Protein AF-A0A699W2P8-F1 (afdb_monomer_lite)

Structure (mmCIF, N/CA/C/O backbone):
data_AF-A0A699W2P8-F1
#
_entry.id   AF-A0A699W2P8-F1
#
loop_
_atom_site.group_PDB
_atom_site.id
_atom_site.type_symbol
_atom_site.label_atom_id
_atom_site.label_alt_id
_atom_site.label_comp_id
_atom_site.label_asym_id
_atom_site.label_entity_id
_atom_site.label_seq_id
_atom_site.pdbx_PDB_ins_code
_atom_site.Cartn_x
_atom_site.Cartn_y
_atom_site.Cartn_z
_atom_site.occupancy
_atom_site.B_iso_or_equiv
_atom_site.auth_seq_id
_atom_site.auth_comp_id
_atom_site.auth_asym_id
_atom_site.auth_atom_id
_atom_site.pdbx_PDB_model_num
ATOM 1 N N . VAL A 1 1 ? -29.411 32.713 13.415 1.00 45.91 1 VAL A N 1
ATOM 2 C CA . VAL A 1 1 ? -28.762 31.542 14.043 1.00 45.91 1 VAL A CA 1
ATOM 3 C C . VAL A 1 1 ? -28.272 30.678 12.907 1.00 45.91 1 VAL A C 1
ATOM 5 O O . VAL A 1 1 ? -29.072 29.998 12.277 1.00 45.91 1 VAL A O 1
ATOM 8 N N . GLU A 1 2 ? -26.999 30.846 12.560 1.00 47.97 2 GLU A N 1
ATOM 9 C CA . GLU A 1 2 ? -26.293 29.972 11.621 1.00 47.97 2 GLU A CA 1
ATOM 10 C C . GLU A 1 2 ? -26.370 28.553 12.195 1.00 47.97 2 GLU A C 1
ATOM 12 O O . GLU A 1 2 ? -25.979 28.327 13.342 1.00 47.97 2 GLU A O 1
ATOM 17 N N . LYS A 1 3 ? -26.985 27.622 11.463 1.00 55.62 3 LYS A N 1
ATOM 18 C CA . LYS A 1 3 ? -27.065 26.224 11.883 1.00 55.62 3 LYS A CA 1
ATOM 19 C C . LYS A 1 3 ? -25.723 25.596 11.529 1.00 55.62 3 LYS A C 1
ATOM 21 O O . LYS A 1 3 ? -25.434 25.411 10.350 1.00 55.62 3 LYS A O 1
ATOM 26 N N . GLU A 1 4 ? -24.913 25.321 12.542 1.00 61.91 4 GLU A N 1
ATOM 27 C CA . GLU A 1 4 ? -23.709 24.503 12.408 1.00 61.91 4 GLU A CA 1
ATOM 28 C C . GLU A 1 4 ? -24.060 23.222 11.618 1.00 61.91 4 GLU A C 1
ATOM 30 O O . GLU A 1 4 ? -25.117 22.628 11.887 1.00 61.91 4 GLU A O 1
ATOM 35 N N . PRO A 1 5 ? -23.280 22.812 10.597 1.00 59.53 5 PRO A N 1
ATOM 36 C CA . PRO A 1 5 ? -23.564 21.571 9.894 1.00 59.53 5 PRO A CA 1
ATOM 37 C C . PRO A 1 5 ? -23.445 20.434 10.902 1.00 59.53 5 PRO A C 1
ATOM 39 O O . PRO A 1 5 ? -22.370 20.195 11.436 1.00 59.53 5 PRO A O 1
ATOM 42 N N . ALA A 1 6 ? -24.567 19.764 11.174 1.00 66.94 6 ALA A N 1
ATOM 43 C CA . ALA A 1 6 ? -24.599 18.621 12.070 1.00 66.94 6 ALA A CA 1
ATOM 44 C C . ALA A 1 6 ? -23.502 17.636 11.651 1.00 66.94 6 ALA A C 1
ATOM 46 O O . ALA A 1 6 ? -23.523 17.129 10.523 1.00 66.94 6 ALA A O 1
ATOM 47 N N . GLU A 1 7 ? -22.536 17.430 12.542 1.00 67.50 7 GLU A N 1
ATOM 48 C CA . GLU A 1 7 ? -21.473 16.448 12.390 1.00 67.50 7 GLU A CA 1
ATOM 49 C C . GLU A 1 7 ? -22.132 15.093 12.121 1.00 67.50 7 GLU A C 1
ATOM 51 O O . GLU A 1 7 ? -22.831 14.543 12.972 1.00 67.50 7 GLU A O 1
ATOM 56 N N . ARG A 1 8 ? -22.000 14.592 10.889 1.00 72.31 8 ARG A N 1
ATOM 57 C CA . ARG A 1 8 ? -22.524 13.275 10.523 1.00 72.31 8 ARG A CA 1
ATOM 58 C C . ARG A 1 8 ? -21.585 12.247 11.119 1.00 72.31 8 ARG A C 1
ATOM 60 O O . ARG A 1 8 ? -20.411 12.209 10.746 1.00 72.31 8 ARG A O 1
ATOM 67 N N . ARG A 1 9 ? -22.096 11.434 12.033 1.00 78.50 9 ARG A N 1
ATOM 68 C CA . ARG A 1 9 ? -21.321 10.378 12.672 1.00 78.50 9 ARG A CA 1
ATOM 69 C C . ARG A 1 9 ? -21.231 9.186 11.723 1.00 78.50 9 ARG A C 1
ATOM 71 O O . ARG A 1 9 ? -22.117 8.977 10.893 1.00 78.50 9 ARG A O 1
ATOM 78 N N . LEU A 1 10 ? -20.161 8.397 11.801 1.00 76.06 10 LEU A N 1
ATOM 79 C CA . LEU A 1 10 ? -20.018 7.211 10.941 1.00 76.06 10 LEU A CA 1
ATOM 80 C C . LEU A 1 10 ? -21.140 6.198 11.220 1.00 76.06 10 LEU A C 1
ATOM 82 O O . LEU A 1 10 ? -21.643 5.538 10.313 1.00 76.06 10 LEU A O 1
ATOM 86 N N . GLU A 1 11 ? -21.604 6.169 12.462 1.00 80.12 11 GLU A N 1
ATOM 87 C CA . GLU A 1 11 ? -22.755 5.408 12.944 1.00 80.12 11 GLU A CA 1
ATOM 88 C C . GLU A 1 11 ? -24.087 5.809 12.277 1.00 80.12 11 GLU A C 1
ATOM 90 O O . GLU A 1 11 ? -25.045 5.041 12.317 1.00 80.12 11 GLU A O 1
ATOM 95 N N . ASP A 1 12 ? -24.166 6.964 11.606 1.00 84.12 12 ASP A N 1
ATOM 96 C CA . ASP A 1 12 ? -25.358 7.367 10.847 1.00 84.12 12 ASP A CA 1
ATOM 97 C C . ASP A 1 12 ? -25.433 6.678 9.472 1.00 84.12 12 ASP A C 1
ATOM 99 O O . ASP A 1 12 ? -26.453 6.753 8.780 1.00 84.12 12 ASP A O 1
ATOM 103 N N . VAL A 1 13 ? -24.360 6.000 9.041 1.00 86.31 13 VAL A N 1
ATOM 104 C CA . VAL A 1 13 ? -24.299 5.291 7.760 1.00 86.31 13 VAL A CA 1
ATOM 105 C C . VAL A 1 13 ? -24.841 3.864 7.935 1.00 86.31 13 VAL A C 1
ATOM 107 O O . VAL A 1 13 ? -24.183 3.028 8.557 1.00 86.31 13 VAL A O 1
ATOM 110 N N . PRO A 1 14 ? -25.977 3.494 7.305 1.00 86.62 14 PRO A N 1
ATOM 111 C CA . PRO A 1 14 ? -26.625 2.193 7.529 1.00 86.62 14 PRO A CA 1
ATOM 112 C C . PRO A 1 14 ? -25.761 0.975 7.187 1.00 86.62 14 PRO A C 1
ATOM 114 O O . PRO A 1 14 ? -26.022 -0.130 7.657 1.00 86.62 14 PRO A O 1
ATOM 117 N N . VAL A 1 15 ? -24.762 1.152 6.321 1.00 87.31 15 VAL A N 1
ATOM 118 C CA . VAL A 1 15 ? -23.804 0.099 5.968 1.00 87.31 15 VAL A CA 1
ATOM 119 C C . VAL A 1 15 ? -22.827 -0.147 7.115 1.00 87.31 15 VAL A C 1
ATOM 121 O O . VAL A 1 15 ? -22.549 -1.302 7.412 1.00 87.31 15 VAL A O 1
ATOM 124 N N . ILE A 1 16 ? -22.365 0.900 7.802 1.00 83.62 16 ILE A N 1
ATOM 125 C CA . ILE A 1 16 ? -21.387 0.797 8.894 1.00 83.62 16 ILE A CA 1
ATOM 126 C C . ILE A 1 16 ? -22.007 0.060 10.088 1.00 83.62 16 ILE A C 1
ATOM 128 O O . ILE A 1 16 ? -21.397 -0.863 10.622 1.00 83.62 16 ILE A O 1
ATOM 132 N N . CYS A 1 17 ? -23.276 0.336 10.408 1.00 84.44 17 CYS A N 1
ATO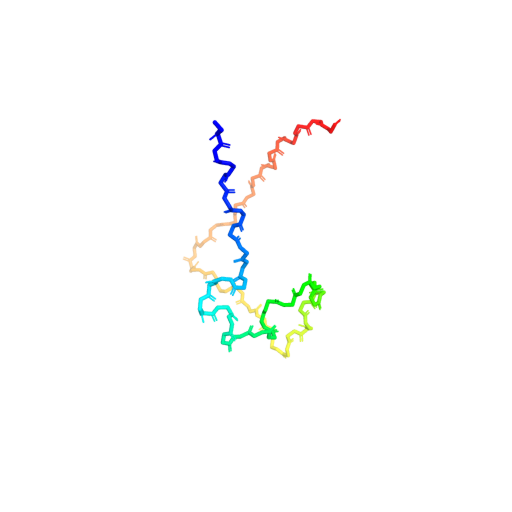M 133 C CA . CYS A 1 17 ? -24.011 -0.357 11.475 1.00 84.44 17 CYS A CA 1
ATOM 134 C C . CYS A 1 17 ? -24.171 -1.870 11.256 1.00 84.44 17 CYS A C 1
ATOM 136 O O . CYS A 1 17 ? -24.382 -2.609 12.214 1.00 84.44 17 CYS A O 1
ATOM 138 N N . LYS A 1 18 ? -24.075 -2.355 10.009 1.00 90.19 18 LYS A N 1
ATOM 139 C CA . LYS A 1 18 ? -24.098 -3.798 9.706 1.00 90.19 18 LYS A CA 1
ATOM 140 C C . LYS A 1 18 ? -22.757 -4.480 9.993 1.00 90.19 18 LYS A C 1
ATOM 142 O O . LYS A 1 18 ? -22.714 -5.705 10.058 1.00 90.19 18 LYS A O 1
ATOM 147 N N . PHE A 1 19 ? -21.684 -3.706 10.164 1.00 86.81 19 PHE A N 1
ATOM 148 C CA . PHE A 1 19 ? -20.315 -4.191 10.332 1.00 86.81 19 PHE A CA 1
ATO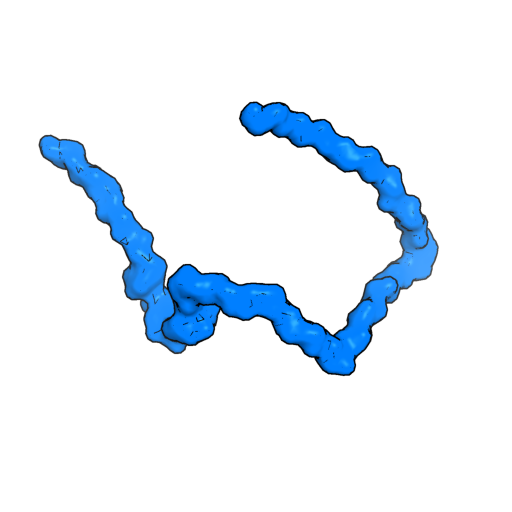M 149 C C . PHE A 1 19 ? -19.589 -3.495 11.500 1.00 86.81 19 PHE A C 1
ATOM 151 O O . PHE A 1 19 ? -18.527 -2.903 11.293 1.00 86.81 19 PHE A O 1
ATOM 158 N N . PRO A 1 20 ? -20.096 -3.602 12.745 1.00 79.44 20 PRO A N 1
ATOM 159 C CA . PRO A 1 20 ? -19.513 -2.910 13.901 1.00 79.44 20 PRO A CA 1
ATOM 160 C C . PRO A 1 20 ? -18.065 -3.336 14.203 1.00 79.44 20 PRO A C 1
ATOM 162 O O . PRO A 1 20 ? -17.291 -2.561 14.746 1.00 79.44 20 PRO A O 1
ATOM 165 N N . ASN A 1 21 ? -17.672 -4.549 13.799 1.00 79.88 21 ASN A N 1
ATOM 166 C CA . ASN A 1 21 ? -16.322 -5.082 14.018 1.00 79.88 21 ASN A CA 1
ATOM 167 C C . ASN A 1 21 ? -15.314 -4.700 12.917 1.00 79.88 21 ASN A C 1
ATOM 169 O O . ASN A 1 21 ? -14.133 -5.004 13.050 1.00 79.88 21 ASN A O 1
ATOM 173 N N . VAL A 1 22 ? -15.767 -4.110 11.802 1.00 82.50 22 VAL A N 1
ATOM 174 C CA . VAL A 1 22 ? -14.899 -3.733 10.665 1.00 82.50 22 VAL A CA 1
ATOM 175 C C . VAL A 1 22 ? -14.340 -2.321 10.833 1.00 82.50 22 VAL A C 1
ATOM 177 O O . VAL A 1 22 ? -13.253 -2.031 10.341 1.00 82.50 22 VAL A O 1
ATOM 180 N N . PHE A 1 23 ? -15.060 -1.469 11.562 1.00 76.62 23 PHE A N 1
ATOM 181 C CA . PHE A 1 23 ? -14.669 -0.094 11.865 1.00 76.62 23 PHE A CA 1
ATOM 182 C C . PHE A 1 23 ? -14.592 0.115 13.386 1.00 76.62 23 PHE A C 1
ATOM 184 O O . PHE A 1 23 ? -15.395 0.868 13.933 1.00 76.62 23 PHE A O 1
ATOM 191 N N . PRO A 1 24 ? -13.687 -0.589 14.092 1.00 77.06 24 PRO A N 1
ATOM 192 C CA . PRO A 1 24 ? -13.447 -0.316 15.503 1.00 77.06 24 PRO A CA 1
ATOM 193 C C . PRO A 1 24 ? -12.907 1.109 15.680 1.00 77.06 24 PRO A C 1
ATOM 195 O O . PRO A 1 24 ? -12.182 1.609 14.820 1.00 77.06 24 PRO A O 1
ATOM 198 N N . GLU A 1 25 ? -13.244 1.750 16.802 1.00 79.31 25 GLU A N 1
ATOM 199 C CA . GLU A 1 25 ? -12.702 3.076 17.142 1.00 79.31 25 GLU A CA 1
ATOM 200 C C . GLU A 1 25 ? -11.169 3.045 17.272 1.00 79.31 25 GLU A C 1
ATOM 202 O O . GLU A 1 25 ? -10.487 3.995 16.889 1.00 79.31 25 GLU A O 1
ATOM 207 N N . ASP A 1 26 ? -10.625 1.909 17.719 1.00 81.44 26 ASP A N 1
ATOM 208 C CA . ASP A 1 26 ? -9.191 1.650 17.800 1.00 81.44 26 ASP A CA 1
ATOM 209 C C . ASP A 1 26 ? -8.693 0.857 16.581 1.00 81.44 26 ASP A C 1
ATOM 211 O O . ASP A 1 26 ? -9.232 -0.198 16.234 1.00 81.44 26 ASP A O 1
ATOM 215 N N . LEU A 1 27 ? -7.612 1.320 15.942 1.00 80.38 27 LEU A N 1
ATOM 216 C CA . LEU A 1 27 ? -7.013 0.618 14.801 1.00 80.38 27 LEU A CA 1
ATOM 217 C C . LEU A 1 27 ? -6.361 -0.706 1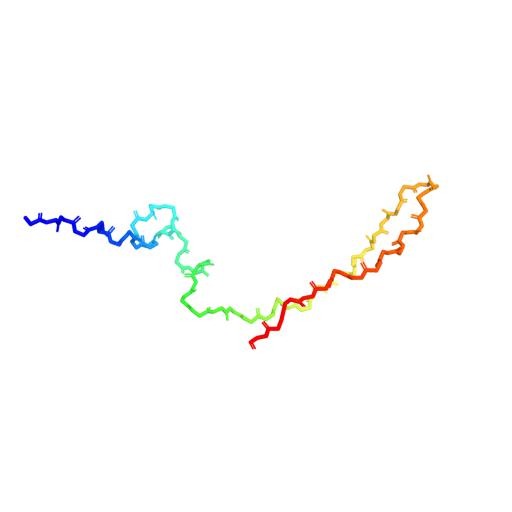5.253 1.00 80.38 27 LEU A C 1
ATOM 219 O O . LEU A 1 27 ? -5.517 -0.681 16.151 1.00 80.38 27 LEU A O 1
ATOM 2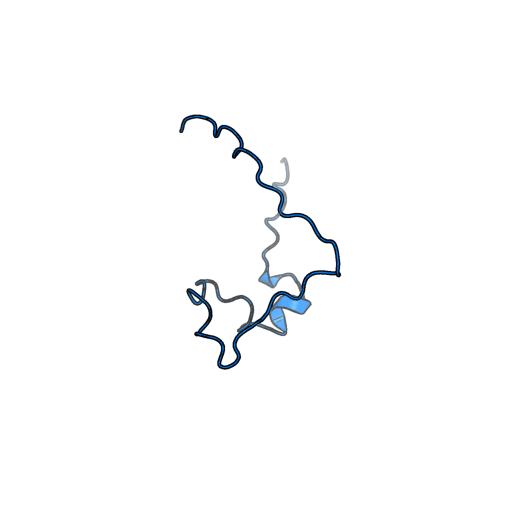23 N N . PRO A 1 28 ? -6.639 -1.851 14.594 1.00 74.25 28 PRO A N 1
ATOM 224 C CA . PRO A 1 28 ? -6.206 -3.185 15.038 1.00 74.25 28 PRO A CA 1
ATOM 225 C C . PRO A 1 28 ? -4.695 -3.474 14.885 1.00 74.25 28 PRO A C 1
ATOM 227 O O . PRO A 1 28 ? -4.271 -4.626 14.938 1.00 74.25 28 PRO A O 1
ATOM 230 N N . GLY A 1 29 ? -3.859 -2.448 14.719 1.00 81.62 29 GLY A N 1
ATOM 231 C CA . GLY A 1 29 ? -2.422 -2.589 14.495 1.00 81.62 29 GLY A CA 1
ATOM 232 C C . GLY A 1 29 ? -2.075 -3.073 13.084 1.00 81.62 29 GLY A C 1
ATOM 233 O O . GLY A 1 29 ? -2.876 -2.989 12.152 1.00 81.62 29 GLY A O 1
ATOM 234 N N . LEU A 1 30 ? -0.834 -3.536 12.905 1.00 84.00 30 LEU A N 1
ATOM 235 C CA . LEU A 1 30 ? -0.398 -4.108 11.632 1.00 84.00 30 LEU A CA 1
ATOM 236 C C . LEU A 1 30 ? -1.149 -5.418 11.356 1.00 84.00 30 LEU A C 1
ATOM 238 O O . LEU A 1 30 ? -1.374 -6.197 12.285 1.00 84.00 30 LEU A O 1
ATOM 242 N N . PRO A 1 31 ? -1.499 -5.701 10.089 1.00 80.94 31 PRO A N 1
ATOM 243 C CA . PRO A 1 31 ? -2.102 -6.976 9.747 1.00 80.94 31 PRO A CA 1
ATOM 244 C C . PRO A 1 31 ? -1.155 -8.125 10.134 1.00 80.94 31 PRO A C 1
ATOM 246 O O . PRO A 1 31 ? 0.068 -7.971 10.030 1.00 80.94 31 PRO A O 1
ATOM 249 N N . PRO A 1 32 ? -1.692 -9.287 10.544 1.00 84.00 32 PRO A N 1
ATOM 250 C CA . PRO A 1 32 ? -0.878 -10.462 10.816 1.00 84.00 32 PRO A CA 1
ATOM 251 C C . PRO A 1 32 ? 0.008 -10.833 9.617 1.00 84.00 32 PRO A C 1
ATOM 253 O O . PRO A 1 32 ? -0.376 -10.576 8.467 1.00 84.00 32 PRO A O 1
ATOM 256 N N . PRO A 1 33 ? 1.162 -11.487 9.851 1.00 83.56 33 PRO A N 1
ATOM 257 C CA . PRO A 1 33 ? 1.954 -12.066 8.777 1.00 83.56 33 PRO A CA 1
ATOM 258 C C . PRO A 1 33 ? 1.063 -12.961 7.920 1.00 83.56 33 PRO A C 1
ATOM 260 O O . PRO A 1 33 ? 0.350 -13.831 8.428 1.00 83.56 33 PRO A O 1
ATOM 263 N N . ARG A 1 34 ? 1.065 -12.726 6.610 1.00 84.19 34 ARG A N 1
ATOM 264 C CA . ARG A 1 34 ? 0.300 -13.562 5.688 1.00 84.19 34 ARG A CA 1
ATOM 265 C C . ARG A 1 34 ? 0.966 -14.938 5.635 1.00 84.19 34 ARG A C 1
ATOM 267 O O . ARG A 1 34 ? 2.187 -15.022 5.588 1.00 84.19 34 ARG A O 1
ATOM 274 N N . GLN A 1 35 ? 0.169 -16.006 5.627 1.00 83.25 35 GLN A N 1
ATOM 275 C CA . GLN A 1 35 ? 0.691 -17.379 5.524 1.00 83.25 35 GLN A CA 1
ATOM 276 C C . GLN A 1 35 ? 1.287 -17.691 4.144 1.00 83.25 35 GLN A C 1
ATOM 278 O O . GLN A 1 35 ? 2.029 -18.656 4.004 1.00 83.25 35 GLN A O 1
ATOM 283 N N . VAL A 1 36 ? 0.947 -16.890 3.132 1.00 83.06 36 VAL A N 1
ATOM 284 C CA . VAL A 1 36 ? 1.411 -17.054 1.754 1.00 83.06 36 VAL A CA 1
ATOM 285 C C . VAL A 1 36 ? 2.346 -15.904 1.412 1.00 83.06 36 VAL A C 1
ATOM 287 O O . VAL A 1 36 ? 2.034 -14.739 1.679 1.00 83.06 36 VAL A O 1
ATOM 290 N N . GLU A 1 37 ? 3.486 -16.247 0.827 1.00 83.50 37 GLU A N 1
ATOM 291 C CA . GLU A 1 37 ? 4.432 -15.293 0.266 1.00 83.50 37 GLU A CA 1
ATOM 292 C C . GLU A 1 37 ? 3.889 -14.769 -1.069 1.00 83.50 37 GLU A C 1
ATOM 294 O O . GLU A 1 37 ? 3.397 -15.534 -1.897 1.00 83.50 37 GLU A O 1
ATOM 299 N N . PHE A 1 38 ? 3.901 -13.449 -1.250 1.00 82.75 38 PHE A N 1
ATOM 300 C CA . PHE A 1 38 ? 3.397 -12.818 -2.467 1.00 82.75 38 PHE A CA 1
ATOM 301 C C . PHE A 1 38 ? 4.576 -12.510 -3.379 1.00 82.75 38 PHE A C 1
ATOM 303 O O . PHE A 1 38 ? 5.468 -11.757 -2.991 1.00 82.75 38 PHE A O 1
ATOM 310 N N . GLU A 1 39 ? 4.544 -13.045 -4.595 1.00 88.88 39 GLU A N 1
ATOM 311 C CA . GLU A 1 39 ? 5.487 -12.696 -5.652 1.00 88.88 39 GLU A CA 1
ATOM 312 C C . GLU A 1 39 ? 4.891 -11.595 -6.541 1.00 88.88 39 GLU A C 1
ATOM 314 O O . GLU A 1 39 ? 3.704 -11.619 -6.878 1.00 88.88 39 GLU A O 1
ATOM 319 N N . ILE A 1 40 ? 5.702 -10.593 -6.890 1.00 89.75 40 ILE A N 1
ATOM 320 C CA . ILE A 1 40 ? 5.323 -9.568 -7.868 1.00 89.75 40 ILE A CA 1
ATOM 321 C C . ILE A 1 40 ? 5.881 -10.008 -9.216 1.00 89.75 40 ILE A C 1
ATOM 323 O O . ILE A 1 40 ? 7.051 -9.775 -9.520 1.00 89.75 40 ILE A O 1
ATOM 327 N N . GLU A 1 41 ? 5.031 -10.626 -10.028 1.00 92.25 41 GLU A N 1
ATOM 328 C CA . GLU A 1 41 ? 5.381 -10.963 -11.402 1.00 92.25 41 GLU A CA 1
ATOM 329 C C . GLU A 1 41 ? 5.409 -9.693 -12.259 1.00 92.25 41 GLU A C 1
ATOM 331 O O . GLU A 1 41 ? 4.440 -8.931 -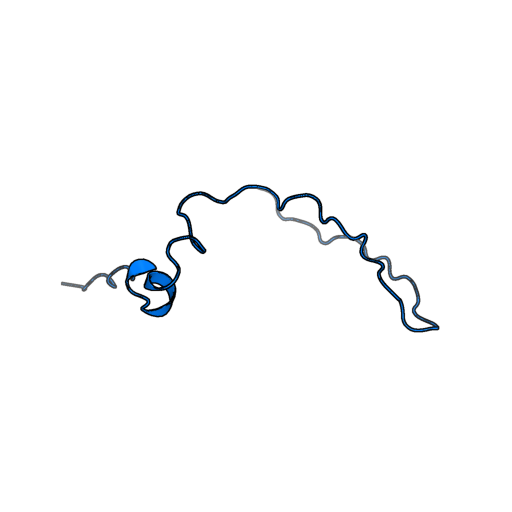12.332 1.00 92.25 41 GLU A O 1
ATOM 336 N N . LEU A 1 42 ? 6.542 -9.452 -12.916 1.00 91.06 42 LEU A N 1
ATOM 337 C CA . LEU A 1 42 ? 6.676 -8.371 -13.882 1.00 91.06 42 LEU A CA 1
ATOM 338 C C . LEU A 1 42 ? 6.361 -8.885 -15.284 1.00 91.06 42 LEU A C 1
ATOM 340 O O . LEU A 1 42 ? 6.729 -9.999 -15.656 1.00 91.06 42 LEU A O 1
ATOM 344 N N . VAL A 1 43 ? 5.736 -8.036 -16.099 1.00 94.19 43 VAL A N 1
ATOM 345 C CA . VAL A 1 43 ? 5.592 -8.326 -17.528 1.00 94.19 43 VAL A CA 1
ATOM 346 C C . VAL A 1 43 ? 6.980 -8.463 -18.175 1.00 94.19 43 VAL A C 1
ATOM 348 O O . VAL A 1 43 ? 7.873 -7.663 -17.866 1.00 94.19 43 VAL A O 1
ATOM 351 N N . PRO A 1 44 ? 7.199 -9.439 -19.079 1.00 93.00 44 PRO A N 1
ATOM 352 C CA . PRO A 1 44 ? 8.478 -9.586 -19.765 1.00 93.00 44 PRO A CA 1
ATOM 353 C C . PRO A 1 44 ? 8.899 -8.280 -20.452 1.00 93.00 44 PRO A C 1
ATOM 355 O O . PRO A 1 44 ? 8.144 -7.712 -21.240 1.00 93.00 44 PRO A O 1
ATOM 358 N N . GLY A 1 45 ? 10.103 -7.793 -20.139 1.00 91.62 45 GLY A N 1
ATOM 359 C CA . GLY A 1 45 ? 10.628 -6.525 -20.661 1.00 91.62 45 GLY A CA 1
ATOM 360 C C . GLY A 1 45 ? 10.339 -5.289 -19.801 1.00 91.62 45 GLY A C 1
ATOM 361 O O . GLY A 1 45 ? 10.725 -4.187 -20.192 1.00 91.62 45 GLY A O 1
ATOM 362 N N . ALA A 1 46 ? 9.710 -5.436 -18.630 1.00 91.81 46 ALA A N 1
ATOM 363 C CA . ALA A 1 46 ? 9.590 -4.346 -17.665 1.00 91.81 46 ALA A CA 1
ATOM 364 C C . ALA A 1 46 ? 10.977 -3.877 -17.189 1.00 91.81 46 ALA A C 1
ATOM 366 O O . ALA A 1 46 ? 11.762 -4.649 -16.638 1.00 91.81 46 ALA A O 1
ATOM 367 N N . ALA A 1 47 ? 11.273 -2.593 -17.386 1.00 90.88 47 ALA A N 1
ATOM 368 C CA . ALA A 1 47 ? 12.486 -1.972 -16.874 1.00 90.88 47 ALA A CA 1
ATOM 369 C C . ALA A 1 47 ? 12.279 -1.478 -15.436 1.00 90.88 47 ALA A C 1
ATOM 371 O O . ALA A 1 47 ? 11.210 -0.980 -15.078 1.00 90.88 47 ALA A O 1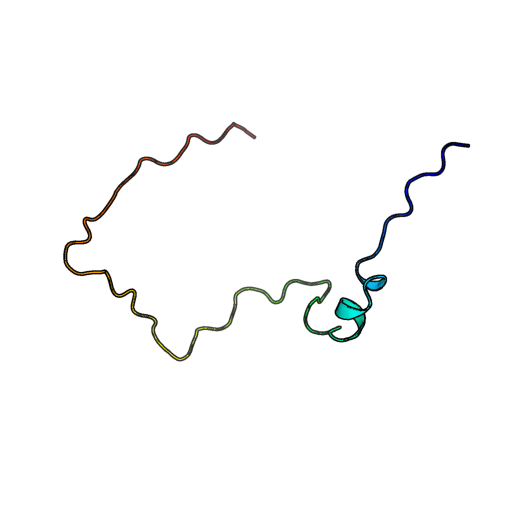
ATOM 372 N N . HIS A 1 48 ? 13.327 -1.561 -14.619 1.00 86.94 48 HIS A N 1
ATOM 373 C CA . HIS A 1 48 ? 13.317 -0.983 -13.280 1.00 86.94 48 HIS A CA 1
ATOM 374 C C . HIS A 1 48 ? 13.341 0.546 -13.386 1.00 86.94 48 HIS A C 1
ATOM 376 O O . HIS A 1 48 ? 14.168 1.113 -14.101 1.00 86.94 48 HIS A O 1
ATOM 382 N N . LEU A 1 49 ? 12.459 1.221 -12.647 1.00 87.06 49 LEU A N 1
ATOM 383 C CA . LEU A 1 49 ? 12.417 2.679 -12.577 1.00 87.06 49 LEU A CA 1
ATOM 384 C C . LEU A 1 49 ? 12.804 3.143 -11.175 1.00 87.06 49 LEU A C 1
ATOM 386 O O . LEU A 1 49 ? 12.103 2.872 -10.204 1.00 87.06 49 LEU A O 1
ATOM 390 N N . ALA A 1 50 ? 13.907 3.884 -11.083 1.00 91.31 50 ALA A N 1
ATOM 391 C CA . ALA A 1 50 ? 14.299 4.596 -9.875 1.00 91.31 50 ALA A CA 1
ATOM 392 C C . ALA A 1 50 ? 14.015 6.091 -10.065 1.00 91.31 50 ALA A C 1
ATOM 394 O O . ALA A 1 50 ? 14.512 6.710 -11.007 1.00 91.31 50 ALA A O 1
ATOM 395 N N . ARG A 1 51 ? 13.217 6.685 -9.174 1.00 92.94 51 ARG A N 1
ATOM 396 C CA . ARG A 1 51 ? 12.923 8.124 -9.172 1.00 92.94 51 ARG A CA 1
ATOM 397 C C . ARG A 1 51 ? 13.329 8.715 -7.829 1.00 92.94 51 ARG A C 1
ATOM 399 O O . ARG A 1 51 ? 13.103 8.096 -6.794 1.00 92.94 51 ARG A O 1
ATOM 406 N N . ALA A 1 52 ? 13.930 9.904 -7.848 1.00 94.38 52 ALA A N 1
ATOM 407 C CA . ALA A 1 52 ? 14.256 10.610 -6.615 1.00 94.38 52 ALA A CA 1
ATOM 408 C C . ALA A 1 52 ? 12.969 10.918 -5.820 1.00 94.38 52 ALA A C 1
ATOM 410 O O . ALA A 1 52 ? 11.956 11.268 -6.439 1.00 94.38 52 ALA A O 1
ATOM 411 N N . PRO A 1 53 ? 12.988 10.803 -4.480 1.00 93.88 53 PRO A N 1
ATOM 412 C CA . PRO A 1 53 ? 11.846 11.171 -3.655 1.00 93.88 53 PRO A CA 1
ATOM 413 C C . PRO A 1 53 ? 11.548 12.669 -3.784 1.00 93.88 53 PRO A C 1
ATOM 415 O O . PRO A 1 53 ? 12.445 13.488 -4.001 1.00 93.88 53 PRO A O 1
ATOM 418 N N . TYR A 1 54 ? 10.278 13.037 -3.631 1.00 95.06 54 TYR A N 1
ATOM 419 C CA . TYR A 1 54 ? 9.881 14.440 -3.564 1.00 95.06 54 TYR A CA 1
ATOM 420 C C . TYR A 1 54 ? 10.439 15.102 -2.298 1.00 95.06 54 TYR A C 1
ATOM 422 O O . TYR A 1 54 ? 10.611 14.457 -1.263 1.00 95.06 54 TYR A O 1
ATOM 430 N N . ARG A 1 55 ? 10.708 16.410 -2.373 1.00 94.25 55 ARG A N 1
ATOM 431 C CA . ARG A 1 55 ? 11.071 17.195 -1.188 1.00 94.25 55 ARG A CA 1
ATOM 432 C C . ARG A 1 55 ? 9.835 17.396 -0.315 1.00 94.25 55 ARG A C 1
ATOM 434 O O . ARG A 1 55 ? 8.826 17.900 -0.800 1.00 94.25 55 ARG A O 1
ATOM 441 N N . LEU A 1 56 ? 9.935 17.021 0.956 1.00 94.88 56 LEU A N 1
ATOM 442 C CA . LEU A 1 56 ? 8.927 17.341 1.964 1.00 94.88 56 LEU A CA 1
ATOM 443 C C . LEU A 1 56 ? 9.112 18.788 2.444 1.00 94.88 56 LEU A C 1
ATOM 445 O O . LEU A 1 56 ? 10.236 19.296 2.471 1.00 94.88 56 LEU A O 1
ATOM 449 N N . ALA A 1 57 ? 8.011 19.448 2.801 1.00 91.56 57 ALA A N 1
ATOM 450 C CA . ALA A 1 57 ? 8.056 20.749 3.460 1.00 91.56 57 ALA A CA 1
ATOM 451 C C . ALA A 1 57 ? 8.525 20.594 4.925 1.00 91.56 57 ALA A C 1
ATOM 453 O O . ALA A 1 57 ? 8.316 19.528 5.509 1.00 91.56 57 ALA A O 1
ATOM 454 N N . PRO A 1 58 ? 9.154 21.623 5.524 1.00 90.12 58 PRO A N 1
ATOM 455 C CA . PRO A 1 58 ? 9.467 21.634 6.955 1.00 90.12 58 PRO A CA 1
ATOM 456 C C . PRO A 1 58 ? 8.199 21.569 7.823 1.00 90.12 58 PRO A C 1
ATOM 458 O O . PRO A 1 58 ? 7.142 22.031 7.389 1.00 90.12 58 PRO A O 1
ATOM 461 N N . SER A 1 59 ? 8.331 21.017 9.034 1.00 81.44 59 SER A N 1
ATOM 462 C CA . SER A 1 59 ? 7.299 20.995 10.086 1.00 81.44 59 SER A CA 1
ATOM 463 C C . SER A 1 59 ? 7.223 22.302 10.862 1.00 81.44 59 SER A C 1
ATOM 465 O O . SER A 1 59 ? 8.321 22.816 11.184 1.00 81.44 59 SER A O 1
#

Sequence (59 aa):
VEKEPAERRLEDVPVICKFPNVFPEDLPGLPPPRQVEFEIELVPGAAHLARAPYRLAPS

Secondary structure (DSSP, 8-state):
---------GGGSTTGGG-TTTS-SS---SPPPPSSPPP-PPPTTPPP---PPPPPPP-

Organism: Tanacetum cinerariifolium (NCBI:txid118510)

pLDDT: mean 82.39, std 10.89, range [45.91, 95.06]

Foldseek 3Di:
DPDDPPDDDPVNDPVCVVPVPVDDPDDPPDDPDDPDDDDDDDDPPDDDDDDDDDDDDDD

Radius of gyration: 21.94 Å; chains: 1; bounding box: 43×49×38 Å